Protein AF-A6ET08-F1 (afdb_monomer_lite)

Secondary structure (DSSP, 8-state):
--PPPPPHHHHHHHHHHHTSHHHHHHHHHHHHHHHHHHHTGGGT--HHHHHHHHTTHHHHHHHHHHHHHHHHHTT--HHHHHHHHHHHHSHHHHHHHH-GGG--HHHHHHHHHHHHSHHHHHHHHHHHHHHHHHHHHHHHHHHHHHHHHHHHHHHTT-----

Sequence (162 aa):
MIGQELSRQESIIKYLTINGTQAQYESAYDQMFDVLEQQFKDAKVPTEVWSELKSKKTMAINQVVSMLASAYRDNFDKADINTLIDFYSSGTGQQIVQDPTKLTKEQNKELANFHESVTGQKMFEVRSKLEKDIAQISEYWSRDLYKGTVDGLIAKGYQPVY

pLDDT: mean 94.75, std 9.14, range [33.41, 98.5]

Structure (mmCIF, N/CA/C/O backbone):
data_AF-A6ET08-F1
#
_entry.id   AF-A6ET08-F1
#
loop_
_atom_site.group_PDB
_atom_site.id
_atom_site.type_symbol
_atom_site.label_atom_id
_atom_site.label_alt_id
_atom_site.label_comp_id
_atom_site.label_asym_id
_atom_site.label_entity_id
_atom_site.label_seq_id
_atom_site.pdbx_PDB_ins_code
_atom_site.Cartn_x
_atom_site.Cartn_y
_atom_site.Cartn_z
_atom_site.occupancy
_atom_site.B_iso_or_equiv
_atom_site.auth_seq_id
_atom_site.auth_comp_id
_atom_site.auth_asym_id
_atom_site.auth_atom_id
_atom_site.pdbx_PDB_model_num
ATOM 1 N N . MET A 1 1 ? -20.128 26.244 2.732 1.00 33.41 1 MET A N 1
ATOM 2 C CA . MET A 1 1 ? -19.787 25.293 1.655 1.00 33.41 1 MET A CA 1
ATOM 3 C C . MET A 1 1 ? -20.066 23.902 2.182 1.00 33.41 1 MET A C 1
ATOM 5 O O . MET A 1 1 ? -19.497 23.548 3.204 1.00 33.41 1 MET A O 1
ATOM 9 N N . ILE A 1 2 ? -21.003 23.176 1.577 1.00 41.97 2 ILE A N 1
ATOM 10 C CA . ILE A 1 2 ? -21.302 21.794 1.969 1.00 41.97 2 ILE A CA 1
ATOM 11 C C . ILE A 1 2 ? -20.220 20.940 1.306 1.00 41.97 2 ILE A C 1
ATOM 13 O O . ILE A 1 2 ? -20.113 20.950 0.082 1.00 41.97 2 ILE A O 1
ATOM 17 N N . GLY A 1 3 ? -19.358 20.308 2.105 1.00 47.47 3 GLY A N 1
ATOM 18 C CA . GLY A 1 3 ? -18.334 19.399 1.593 1.00 47.47 3 GLY A CA 1
ATOM 19 C C . GLY A 1 3 ? -19.011 18.251 0.853 1.00 47.47 3 GLY A C 1
ATOM 20 O O . GLY A 1 3 ? -19.921 17.627 1.395 1.00 47.47 3 GLY A O 1
ATOM 21 N N . GLN A 1 4 ? -18.621 18.027 -0.398 1.00 53.41 4 GLN A N 1
ATOM 22 C CA . GLN A 1 4 ? -19.154 16.940 -1.206 1.00 53.41 4 GLN A CA 1
ATOM 23 C C . GLN A 1 4 ? -18.838 15.610 -0.515 1.00 53.41 4 GLN A C 1
ATOM 25 O O . GLN A 1 4 ? -17.695 15.359 -0.131 1.00 53.41 4 GLN A O 1
ATOM 30 N N . GLU A 1 5 ? -19.862 14.788 -0.302 1.00 71.56 5 GLU A N 1
ATOM 31 C CA . GLU A 1 5 ? -19.682 13.474 0.300 1.00 71.56 5 GLU A CA 1
ATOM 32 C C . GLU A 1 5 ? -18.884 12.585 -0.662 1.00 71.56 5 GLU A C 1
ATOM 34 O O . GLU A 1 5 ? -19.239 12.473 -1.837 1.00 71.56 5 GLU A O 1
ATOM 39 N N . LEU A 1 6 ? -17.804 11.973 -0.169 1.00 80.62 6 LEU A N 1
ATOM 40 C CA . LEU A 1 6 ? -17.025 11.016 -0.951 1.00 80.62 6 LEU A CA 1
ATOM 41 C C . LEU A 1 6 ? -17.919 9.845 -1.373 1.00 80.62 6 LEU A C 1
ATOM 43 O O . LEU A 1 6 ? -18.717 9.326 -0.584 1.00 80.62 6 LEU A O 1
ATOM 47 N N . SER A 1 7 ? -17.756 9.382 -2.609 1.00 90.12 7 SER A N 1
ATOM 48 C CA . SER A 1 7 ? -18.314 8.098 -3.015 1.00 90.12 7 SER A CA 1
ATOM 49 C C . SER A 1 7 ? -17.741 6.981 -2.139 1.00 90.12 7 SER A C 1
ATOM 51 O O . SER A 1 7 ? -16.641 7.078 -1.594 1.00 90.12 7 SER A O 1
ATOM 53 N N . ARG A 1 8 ? -18.459 5.857 -2.037 1.00 89.38 8 ARG A N 1
ATOM 54 C CA . ARG A 1 8 ? -17.983 4.702 -1.257 1.00 89.38 8 ARG A CA 1
ATOM 55 C C . ARG A 1 8 ? -16.604 4.221 -1.720 1.00 89.38 8 ARG A C 1
ATOM 57 O O . ARG A 1 8 ? -15.801 3.825 -0.887 1.00 89.38 8 ARG A O 1
ATOM 64 N N . GLN A 1 9 ? -16.317 4.294 -3.021 1.00 93.00 9 GLN A N 1
ATOM 65 C CA . GLN A 1 9 ? -14.996 3.959 -3.552 1.00 93.00 9 GLN A CA 1
ATOM 66 C C . GLN A 1 9 ? -13.924 4.932 -3.054 1.00 93.00 9 GLN A C 1
ATOM 68 O O . GLN A 1 9 ? -12.880 4.492 -2.588 1.00 93.00 9 GLN A O 1
ATOM 73 N N . GLU A 1 10 ? -14.182 6.237 -3.114 1.00 95.19 10 GLU A N 1
ATOM 74 C CA . GLU A 1 10 ? -13.238 7.255 -2.639 1.00 95.19 10 GLU A CA 1
ATOM 75 C C . GLU A 1 10 ? -13.002 7.160 -1.128 1.00 95.19 10 GLU A C 1
ATOM 77 O O . GLU A 1 10 ? -11.868 7.313 -0.681 1.00 95.19 10 GLU A O 1
ATOM 82 N N . SER A 1 11 ? -14.029 6.832 -0.338 1.00 97.12 11 SER A N 1
ATOM 83 C CA . SER A 1 11 ? -13.871 6.573 1.097 1.00 97.12 11 SER A CA 1
ATOM 84 C C . SER A 1 11 ? -12.980 5.359 1.364 1.00 97.12 11 SER A C 1
ATOM 86 O O . SER A 1 11 ? -12.100 5.418 2.219 1.00 97.12 11 SER A O 1
ATOM 88 N N . ILE A 1 12 ? -13.151 4.268 0.613 1.00 97.94 12 ILE A N 1
ATOM 89 C CA . ILE A 1 12 ? -12.287 3.090 0.755 1.00 97.94 12 ILE A CA 1
ATOM 90 C C . ILE A 1 12 ? -10.848 3.425 0.352 1.00 97.94 12 ILE A C 1
ATOM 92 O O . ILE A 1 12 ? -9.918 3.054 1.060 1.00 97.94 12 ILE A O 1
ATOM 96 N N . ILE A 1 13 ? -10.649 4.159 -0.746 1.00 98.00 13 ILE A N 1
ATOM 97 C CA . ILE A 1 13 ? -9.314 4.611 -1.160 1.00 98.00 13 ILE A CA 1
ATOM 98 C C . ILE A 1 13 ? -8.684 5.466 -0.057 1.00 98.00 13 ILE A C 1
ATOM 100 O O . ILE A 1 13 ? -7.559 5.193 0.344 1.00 98.00 13 ILE A O 1
ATOM 104 N N . LYS A 1 14 ? -9.427 6.429 0.507 1.00 98.00 14 LYS A N 1
ATOM 105 C CA . LYS A 1 14 ? -8.964 7.232 1.647 1.00 98.00 14 LYS A CA 1
ATOM 106 C C . LYS A 1 14 ? -8.527 6.346 2.811 1.00 98.00 14 LYS A C 1
ATOM 108 O O . LYS A 1 14 ? -7.457 6.577 3.365 1.00 98.00 14 LYS A O 1
ATOM 113 N N . TYR A 1 15 ? -9.330 5.344 3.168 1.00 98.19 15 TYR A N 1
ATOM 114 C CA . TYR A 1 15 ? -8.981 4.373 4.204 1.00 98.19 15 TYR A CA 1
ATOM 115 C C . TYR A 1 15 ? -7.656 3.648 3.896 1.00 98.19 15 TYR A C 1
ATOM 117 O O . TYR A 1 15 ? -6.773 3.619 4.751 1.00 98.19 15 TYR A O 1
ATOM 125 N N . LEU A 1 16 ? -7.483 3.139 2.671 1.00 98.31 16 LEU A N 1
ATOM 126 C CA . LEU A 1 16 ? -6.259 2.456 2.223 1.00 98.31 16 LEU A CA 1
ATOM 127 C C . LEU A 1 16 ? -5.028 3.377 2.166 1.00 98.31 16 LEU A C 1
ATOM 129 O O . LEU A 1 16 ? -3.889 2.916 2.248 1.00 98.31 16 LEU A O 1
ATOM 133 N N . THR A 1 17 ? -5.229 4.683 2.017 1.00 97.56 17 THR A N 1
ATOM 134 C CA . THR A 1 17 ? -4.144 5.661 2.126 1.00 97.56 17 THR A CA 1
ATOM 135 C C . THR A 1 17 ? -3.734 5.846 3.588 1.00 97.56 17 THR A C 1
ATOM 137 O O . THR A 1 17 ? -2.555 5.729 3.915 1.00 97.56 17 THR A O 1
ATOM 140 N N . ILE A 1 18 ? -4.689 6.108 4.488 1.00 97.62 18 ILE A N 1
ATOM 141 C CA . ILE A 1 18 ? -4.379 6.456 5.887 1.00 97.62 18 ILE A CA 1
ATOM 142 C C . ILE A 1 18 ? -3.985 5.254 6.752 1.00 97.62 18 ILE A C 1
ATOM 144 O O . ILE A 1 18 ? -3.351 5.448 7.786 1.00 97.62 18 ILE A O 1
ATOM 148 N N . ASN A 1 19 ? -4.347 4.031 6.350 1.00 97.19 19 ASN A N 1
ATOM 149 C CA . ASN A 1 19 ? -3.965 2.801 7.049 1.00 97.19 19 ASN A CA 1
ATOM 150 C C . ASN A 1 19 ? -2.570 2.276 6.635 1.00 97.19 19 ASN A C 1
ATOM 152 O O . ASN A 1 19 ? -2.145 1.228 7.116 1.00 97.19 19 ASN A O 1
ATOM 156 N N . GLY A 1 20 ? -1.878 2.976 5.727 1.00 97.25 20 GLY A N 1
ATOM 157 C CA . GLY A 1 20 ? -0.538 2.631 5.253 1.00 97.25 20 GLY A CA 1
ATOM 158 C C . GLY A 1 20 ? -0.481 1.693 4.044 1.00 97.25 20 GLY A C 1
ATOM 159 O O . GLY A 1 20 ? 0.610 1.483 3.516 1.00 97.25 20 GLY A O 1
ATOM 160 N N . THR A 1 21 ? -1.605 1.161 3.547 1.00 97.94 21 THR A N 1
ATOM 161 C CA . THR A 1 21 ? -1.595 0.252 2.388 1.00 97.94 21 THR A CA 1
ATOM 162 C C . THR A 1 21 ? -1.016 0.926 1.144 1.00 97.94 21 THR A C 1
ATOM 164 O O . THR A 1 21 ? -0.148 0.349 0.496 1.00 97.94 21 THR A O 1
ATOM 167 N N . GLN A 1 22 ? -1.409 2.160 0.817 1.00 98.31 22 GLN A N 1
ATOM 168 C CA . GLN A 1 22 ? -0.837 2.859 -0.344 1.00 98.31 22 GLN A CA 1
ATOM 169 C C . GLN A 1 22 ? 0.694 2.987 -0.245 1.00 98.31 22 GLN A C 1
ATOM 171 O O . GLN A 1 22 ? 1.396 2.675 -1.206 1.00 98.31 22 GLN A O 1
ATOM 176 N N . ALA A 1 23 ? 1.211 3.367 0.926 1.00 98.12 23 ALA A N 1
ATOM 177 C CA . ALA A 1 23 ? 2.648 3.507 1.156 1.00 98.12 23 ALA A CA 1
ATOM 178 C C . ALA A 1 23 ? 3.399 2.168 1.014 1.00 98.12 23 ALA A C 1
ATOM 180 O O . ALA A 1 23 ? 4.503 2.126 0.472 1.00 98.12 23 ALA A O 1
ATOM 181 N N . GLN A 1 24 ? 2.791 1.055 1.440 1.00 97.94 24 GLN A N 1
ATOM 182 C CA . GLN A 1 24 ? 3.358 -0.285 1.248 1.00 97.94 24 GLN A CA 1
ATOM 183 C C . GLN A 1 24 ? 3.522 -0.624 -0.240 1.00 97.94 24 GLN A C 1
ATOM 185 O O . GLN A 1 24 ? 4.578 -1.110 -0.645 1.00 97.94 24 GLN A O 1
ATOM 190 N N . TYR A 1 25 ? 2.520 -0.323 -1.071 1.00 98.50 25 TYR A N 1
ATOM 191 C CA . TYR A 1 25 ? 2.612 -0.545 -2.518 1.00 98.50 25 TYR A CA 1
ATOM 192 C C . TYR A 1 25 ? 3.575 0.426 -3.206 1.00 98.50 25 TYR A C 1
ATOM 194 O O . TYR A 1 25 ? 4.275 0.029 -4.136 1.00 98.50 25 TYR A O 1
ATOM 202 N N . GLU A 1 26 ? 3.659 1.677 -2.744 1.00 98.50 26 GLU A N 1
ATOM 203 C CA . GLU A 1 26 ? 4.663 2.636 -3.218 1.00 98.50 26 GLU A CA 1
ATOM 204 C C . GLU A 1 26 ? 6.086 2.136 -2.957 1.00 98.50 26 GLU A C 1
ATOM 206 O O . GLU A 1 26 ? 6.935 2.250 -3.840 1.00 98.50 26 GLU A O 1
ATOM 211 N N . SER A 1 27 ? 6.331 1.541 -1.787 1.00 98.19 27 SER A N 1
ATOM 212 C CA . SER A 1 27 ? 7.619 0.931 -1.453 1.00 98.19 27 SER A CA 1
ATOM 213 C C . SER A 1 27 ? 7.892 -0.328 -2.278 1.00 98.19 27 SER A C 1
ATOM 215 O O . SER A 1 27 ? 8.995 -0.483 -2.797 1.00 98.19 27 SER A O 1
ATOM 217 N N . ALA A 1 28 ? 6.894 -1.198 -2.464 1.00 98.06 28 ALA A N 1
ATOM 218 C CA . ALA A 1 28 ? 7.032 -2.393 -3.298 1.00 98.06 28 ALA A CA 1
ATOM 219 C C . ALA A 1 28 ? 7.347 -2.046 -4.764 1.00 98.06 28 ALA A C 1
ATOM 221 O O . ALA A 1 28 ? 8.152 -2.722 -5.404 1.00 98.06 28 ALA A O 1
ATOM 222 N N . TYR A 1 29 ? 6.750 -0.969 -5.288 1.00 98.50 29 TYR A N 1
ATOM 223 C CA . TYR A 1 29 ? 7.077 -0.437 -6.610 1.00 98.50 29 TYR A CA 1
ATOM 224 C C . TYR A 1 29 ? 8.557 -0.049 -6.701 1.00 98.50 29 TYR A C 1
ATOM 226 O O . TYR A 1 29 ? 9.235 -0.454 -7.642 1.00 98.50 29 TYR A O 1
ATOM 234 N N . ASP A 1 30 ? 9.067 0.702 -5.722 1.00 98.06 30 ASP A N 1
ATOM 235 C CA . ASP A 1 30 ? 10.467 1.141 -5.720 1.00 98.06 30 ASP A CA 1
ATOM 236 C C . ASP A 1 30 ? 11.428 -0.053 -5.619 1.00 98.06 30 ASP A C 1
ATOM 238 O O . A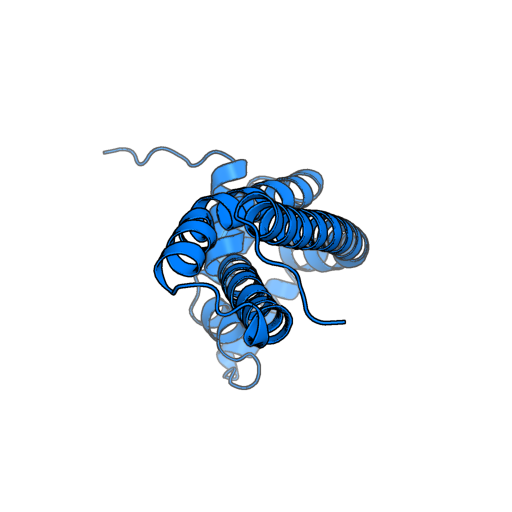SP A 1 30 ? 12.341 -0.174 -6.432 1.00 98.06 30 ASP A O 1
ATOM 242 N N . GLN A 1 31 ? 11.153 -0.995 -4.712 1.00 97.69 31 GLN A N 1
ATOM 243 C CA . GLN A 1 31 ? 11.950 -2.216 -4.543 1.00 97.69 31 GLN A CA 1
ATOM 244 C C . GLN A 1 31 ? 12.006 -3.063 -5.819 1.00 97.69 31 GLN A C 1
ATOM 246 O O . GLN A 1 31 ? 13.045 -3.635 -6.146 1.00 97.69 31 GLN A O 1
ATOM 251 N N . MET A 1 32 ? 10.902 -3.149 -6.568 1.00 97.25 32 MET A N 1
ATOM 252 C CA . MET A 1 32 ? 10.897 -3.846 -7.854 1.00 97.25 32 MET A CA 1
ATOM 253 C C . MET A 1 32 ? 11.867 -3.187 -8.845 1.00 97.25 32 MET A C 1
ATOM 255 O O . MET A 1 32 ? 12.575 -3.891 -9.567 1.00 97.25 32 MET A O 1
ATOM 259 N N . PHE A 1 33 ? 11.923 -1.853 -8.882 1.00 97.50 33 PHE A N 1
ATOM 260 C CA . PHE A 1 33 ? 12.882 -1.146 -9.729 1.00 97.50 33 PHE A CA 1
ATOM 261 C C . PHE A 1 33 ? 14.326 -1.353 -9.274 1.00 97.50 33 PHE A C 1
ATOM 263 O O . PHE A 1 33 ? 15.175 -1.544 -10.137 1.00 97.50 33 PHE A O 1
ATOM 270 N N . ASP A 1 34 ? 14.602 -1.401 -7.971 1.00 96.50 34 ASP A N 1
ATOM 271 C CA . ASP A 1 34 ? 15.947 -1.713 -7.465 1.00 96.50 34 ASP A CA 1
ATOM 272 C C . ASP A 1 34 ? 16.418 -3.097 -7.954 1.00 96.50 34 ASP A C 1
ATOM 274 O O . ASP A 1 34 ? 17.554 -3.270 -8.403 1.00 96.50 34 ASP A O 1
ATOM 278 N N . VAL A 1 35 ? 15.519 -4.089 -7.938 1.00 95.50 35 VAL A N 1
ATOM 279 C CA . VAL A 1 35 ? 15.793 -5.433 -8.471 1.00 95.50 35 VAL A CA 1
ATOM 280 C C . VAL A 1 35 ? 16.034 -5.396 -9.982 1.00 95.50 35 VAL A C 1
ATOM 282 O O . VAL A 1 35 ? 16.982 -6.015 -10.465 1.00 95.50 35 VAL A O 1
ATOM 285 N N . LEU A 1 36 ? 15.200 -4.680 -10.739 1.00 96.12 36 LEU A N 1
ATOM 286 C CA . LEU A 1 36 ? 15.328 -4.580 -12.196 1.00 96.12 36 LEU A CA 1
ATOM 287 C C . LEU A 1 36 ? 16.604 -3.845 -12.619 1.00 96.12 36 LEU A C 1
ATOM 289 O O . LEU A 1 36 ? 17.296 -4.302 -13.524 1.00 96.12 36 LEU A O 1
ATOM 293 N N . GLU A 1 37 ? 16.958 -2.750 -11.955 1.00 95.62 37 GLU A N 1
ATOM 294 C CA . GLU A 1 37 ? 18.208 -2.029 -12.212 1.00 95.62 37 GLU A CA 1
ATOM 295 C C . GLU A 1 37 ? 19.418 -2.942 -12.011 1.00 95.62 37 GLU A C 1
ATOM 297 O O . GLU A 1 37 ? 20.317 -2.980 -12.853 1.00 95.62 37 GLU A O 1
ATOM 302 N N . GLN A 1 38 ? 19.396 -3.763 -10.959 1.00 94.06 38 GLN A N 1
ATOM 303 C CA . GLN A 1 38 ? 20.437 -4.754 -10.721 1.00 94.06 38 GLN A CA 1
ATOM 304 C C . GLN A 1 38 ? 20.467 -5.856 -11.795 1.00 94.06 38 GLN A C 1
ATOM 306 O O . GLN A 1 38 ? 21.552 -6.271 -12.209 1.00 94.06 38 GLN A O 1
ATOM 311 N N . GLN A 1 39 ? 19.307 -6.326 -12.267 1.00 94.69 39 GLN A N 1
ATOM 312 C CA . GLN A 1 39 ? 19.208 -7.323 -13.347 1.00 94.69 39 GLN A CA 1
ATOM 313 C C . GLN A 1 39 ? 19.709 -6.789 -14.699 1.00 94.69 39 GLN A C 1
ATOM 315 O O . GLN A 1 39 ? 20.206 -7.555 -15.520 1.00 94.69 39 GLN A O 1
ATOM 320 N N . PHE A 1 40 ? 19.611 -5.478 -14.930 1.00 95.56 40 PHE A N 1
ATOM 321 C CA . PHE A 1 40 ? 20.011 -4.814 -16.176 1.00 95.56 40 PHE A CA 1
ATOM 322 C C . PHE A 1 40 ? 21.334 -4.039 -16.065 1.00 95.56 40 PHE A C 1
ATOM 324 O O . PHE A 1 40 ? 21.686 -3.279 -16.970 1.00 95.56 40 PHE A O 1
ATOM 331 N N . LYS A 1 41 ? 22.103 -4.240 -14.990 1.00 93.56 41 LYS A N 1
ATOM 332 C CA . LYS A 1 41 ? 23.343 -3.493 -14.721 1.00 93.56 41 LYS A CA 1
ATOM 333 C C . LYS A 1 41 ? 24.360 -3.534 -15.875 1.00 93.56 41 LYS A C 1
ATOM 335 O O . LYS A 1 41 ? 24.979 -2.516 -16.180 1.00 93.56 41 LYS A O 1
ATOM 340 N N . ASP A 1 42 ? 24.487 -4.669 -16.571 1.00 93.75 42 ASP A N 1
ATOM 341 C CA . ASP A 1 42 ? 25.463 -4.835 -17.661 1.00 93.75 42 ASP A CA 1
ATOM 342 C C . ASP A 1 42 ? 24.937 -4.312 -19.008 1.00 93.75 42 ASP A C 1
ATOM 344 O O . ASP A 1 42 ? 25.715 -4.079 -19.935 1.00 93.75 42 ASP A O 1
ATOM 348 N N . ALA A 1 43 ? 23.629 -4.045 -19.104 1.00 93.69 43 ALA A N 1
ATOM 349 C CA . ALA A 1 43 ? 23.005 -3.445 -20.279 1.00 93.69 43 ALA A CA 1
ATOM 350 C C . ALA A 1 43 ? 23.252 -1.930 -20.378 1.00 93.69 43 ALA A C 1
ATOM 352 O O . ALA A 1 43 ? 22.886 -1.322 -21.383 1.00 93.69 43 ALA A O 1
ATOM 353 N N . LYS A 1 44 ? 23.877 -1.319 -19.355 1.00 92.00 44 LYS A N 1
ATOM 354 C CA . LYS A 1 44 ? 24.218 0.116 -19.301 1.00 92.00 44 LYS A CA 1
ATOM 355 C C . LYS A 1 44 ? 23.026 1.015 -19.646 1.00 92.00 44 LYS A C 1
ATOM 357 O O . LYS A 1 44 ? 23.161 1.978 -20.401 1.00 92.00 44 LYS A O 1
ATOM 362 N N . VAL A 1 45 ? 21.856 0.674 -19.106 1.00 96.38 45 VAL A N 1
ATOM 363 C CA . VAL A 1 45 ? 20.614 1.424 -19.315 1.00 96.38 45 VAL A CA 1
ATOM 364 C C . VAL A 1 45 ? 20.799 2.863 -18.801 1.00 96.38 45 VAL A C 1
ATOM 366 O O . VAL A 1 45 ? 21.121 3.035 -17.623 1.00 96.38 45 VAL A O 1
ATOM 369 N N . PRO A 1 46 ? 20.607 3.898 -19.638 1.00 96.75 46 PRO A N 1
ATOM 370 C CA . PRO A 1 46 ? 20.732 5.290 -19.220 1.00 96.75 46 PRO A CA 1
ATOM 371 C C . PRO A 1 46 ? 19.704 5.679 -18.156 1.00 96.75 46 PRO A C 1
ATOM 373 O O . PRO A 1 46 ? 18.562 5.207 -18.167 1.00 96.75 46 PRO A O 1
ATOM 376 N N . THR A 1 47 ? 20.080 6.605 -17.275 1.00 95.44 47 THR A N 1
ATOM 377 C CA . THR A 1 47 ? 19.217 7.128 -16.204 1.00 95.44 47 THR A CA 1
ATOM 378 C C . THR A 1 47 ? 17.899 7.696 -16.735 1.00 95.44 47 THR A C 1
ATOM 380 O O . THR A 1 47 ? 16.864 7.592 -16.076 1.00 95.44 47 THR A O 1
ATOM 383 N N . GLU A 1 48 ? 17.901 8.268 -17.938 1.00 97.19 48 GLU A N 1
ATOM 384 C CA . GLU A 1 48 ? 16.717 8.838 -18.582 1.00 97.19 48 GLU A CA 1
ATOM 385 C C . GLU A 1 48 ? 15.679 7.759 -18.905 1.00 97.19 48 GLU A C 1
ATOM 387 O O . GLU A 1 48 ? 14.482 7.986 -18.732 1.00 97.19 48 GLU A O 1
ATOM 392 N N . VAL A 1 49 ? 16.127 6.562 -19.300 1.00 97.56 49 VAL A N 1
ATOM 393 C CA . VAL A 1 49 ? 15.242 5.421 -19.576 1.00 97.56 49 VAL A CA 1
ATOM 394 C C . VAL A 1 49 ? 14.599 4.925 -18.282 1.00 97.56 49 VAL A C 1
ATOM 396 O O . VAL A 1 49 ? 13.389 4.698 -18.245 1.00 97.56 49 VAL A O 1
ATOM 399 N N . TRP A 1 50 ? 15.372 4.817 -17.198 1.00 97.12 50 TRP A N 1
ATOM 400 C CA . TRP A 1 50 ? 14.821 4.476 -15.884 1.00 97.12 50 TRP A CA 1
ATOM 401 C C . TRP A 1 50 ? 13.839 5.527 -15.379 1.00 97.12 50 TRP A C 1
ATOM 403 O O . TRP A 1 50 ? 12.763 5.176 -14.901 1.00 97.12 50 TRP A O 1
ATOM 413 N N . SER A 1 51 ? 14.166 6.809 -15.531 1.00 96.69 51 SER A N 1
ATOM 414 C CA . SER A 1 51 ? 13.295 7.919 -15.131 1.00 96.69 51 SER A CA 1
ATOM 415 C C . SER A 1 51 ? 11.971 7.901 -15.901 1.00 96.69 51 SER A C 1
ATOM 417 O O . SER A 1 51 ? 10.906 8.063 -15.304 1.00 96.69 51 SER A O 1
ATOM 419 N N . GLU A 1 52 ? 12.017 7.631 -17.209 1.00 96.31 52 GLU A N 1
ATOM 420 C CA . GLU A 1 52 ? 10.827 7.459 -18.046 1.00 96.31 52 GLU A CA 1
ATOM 421 C C . GLU A 1 52 ? 9.951 6.305 -17.539 1.00 96.31 52 GLU A C 1
ATOM 423 O O . GLU A 1 52 ? 8.745 6.479 -17.353 1.00 96.31 52 GLU A O 1
ATOM 428 N N . LEU A 1 53 ? 10.536 5.137 -17.262 1.00 95.81 53 LEU A N 1
ATOM 429 C CA . LEU A 1 53 ? 9.795 3.974 -16.765 1.00 95.81 53 LEU A CA 1
ATOM 430 C C . LEU A 1 53 ? 9.216 4.225 -15.363 1.00 95.81 53 LEU A C 1
ATOM 432 O O . LEU A 1 53 ? 8.039 3.945 -15.128 1.00 95.81 53 LEU A O 1
ATOM 436 N N . LYS A 1 54 ? 10.000 4.830 -14.460 1.00 95.88 54 LYS A N 1
ATOM 437 C CA . LYS A 1 54 ? 9.585 5.170 -13.090 1.00 95.88 54 LYS A CA 1
ATOM 438 C C . LYS A 1 54 ? 8.490 6.237 -13.045 1.00 95.88 54 LYS A C 1
ATOM 440 O O . LYS A 1 54 ? 7.685 6.215 -12.116 1.00 95.88 54 LYS A O 1
ATOM 445 N N . SER A 1 55 ? 8.388 7.110 -14.053 1.00 95.62 55 SER A N 1
ATOM 446 C CA . SER A 1 55 ? 7.360 8.166 -14.122 1.00 95.62 55 SER A CA 1
ATOM 447 C C . SER A 1 55 ? 5.916 7.639 -14.074 1.00 95.62 55 SER A C 1
ATOM 449 O O . SER A 1 55 ? 4.991 8.373 -13.725 1.00 95.62 55 SER A O 1
ATOM 451 N N . LYS A 1 56 ? 5.714 6.346 -14.357 1.00 93.31 56 LYS A N 1
ATOM 452 C CA . LYS A 1 56 ? 4.410 5.672 -14.313 1.00 93.31 56 LYS A CA 1
ATOM 453 C C . LYS A 1 56 ? 3.945 5.305 -12.897 1.00 93.31 56 LYS A C 1
ATOM 455 O O . LYS A 1 56 ? 2.826 4.807 -12.761 1.00 93.31 56 LYS A O 1
ATOM 460 N N . LYS A 1 57 ? 4.746 5.571 -11.852 1.00 97.00 57 LYS A N 1
ATOM 461 C CA . LYS A 1 57 ? 4.470 5.178 -10.456 1.00 97.00 57 LYS A CA 1
ATOM 462 C C . LYS A 1 57 ? 3.062 5.547 -10.008 1.00 97.00 57 LYS A C 1
ATOM 464 O O . LYS A 1 57 ? 2.296 4.665 -9.642 1.00 97.00 57 LYS A O 1
ATOM 469 N N . THR A 1 58 ? 2.680 6.819 -10.110 1.00 97.12 58 THR A N 1
ATOM 470 C CA . THR A 1 58 ? 1.359 7.288 -9.661 1.00 97.12 58 THR A CA 1
ATOM 471 C C . THR A 1 58 ? 0.216 6.514 -10.317 1.00 97.12 58 THR A C 1
ATOM 473 O O . THR A 1 58 ? -0.732 6.119 -9.647 1.00 97.12 58 THR A O 1
ATOM 476 N N . MET A 1 59 ? 0.315 6.242 -11.621 1.00 96.94 59 MET A N 1
ATOM 477 C CA . MET A 1 59 ? -0.701 5.476 -12.343 1.00 96.94 59 MET A CA 1
ATOM 478 C C . MET A 1 59 ? -0.758 4.019 -11.862 1.00 96.94 59 MET A C 1
ATOM 480 O O . MET A 1 59 ? -1.845 3.511 -11.595 1.00 96.94 59 MET A O 1
ATOM 484 N N . ALA A 1 60 ? 0.399 3.368 -11.706 1.00 97.69 60 ALA A N 1
ATOM 485 C CA . ALA A 1 60 ? 0.487 1.985 -11.241 1.00 97.69 60 ALA A CA 1
ATOM 486 C C . ALA A 1 60 ? -0.043 1.814 -9.806 1.00 97.69 60 ALA A C 1
ATOM 488 O O . ALA A 1 60 ? -0.737 0.836 -9.521 1.00 97.69 60 ALA A O 1
ATOM 489 N N . ILE A 1 61 ? 0.244 2.773 -8.921 1.00 98.44 61 ILE A N 1
ATOM 490 C CA . ILE A 1 61 ? -0.243 2.783 -7.536 1.00 98.44 61 ILE A CA 1
ATOM 491 C C . ILE A 1 61 ? -1.751 3.038 -7.486 1.00 98.44 61 ILE A C 1
ATOM 493 O O . ILE A 1 61 ? -2.480 2.291 -6.836 1.00 98.44 61 ILE A O 1
ATOM 497 N N . ASN A 1 62 ? -2.255 4.023 -8.234 1.00 97.62 62 ASN A N 1
ATOM 498 C CA . ASN A 1 62 ? -3.694 4.287 -8.297 1.00 97.62 62 ASN A CA 1
ATOM 499 C C . ASN A 1 62 ? -4.477 3.076 -8.820 1.00 97.62 62 ASN A C 1
ATOM 501 O O . ASN A 1 62 ? -5.568 2.785 -8.325 1.00 97.62 62 ASN A O 1
ATOM 505 N N . GLN A 1 63 ? -3.921 2.348 -9.793 1.00 97.31 63 GLN A N 1
ATOM 506 C CA . GLN A 1 63 ? -4.530 1.130 -10.315 1.00 97.31 63 GLN A CA 1
ATOM 507 C C . GLN A 1 63 ? -4.683 0.068 -9.220 1.00 97.31 63 GLN A C 1
ATOM 509 O O . GLN A 1 63 ? -5.796 -0.411 -8.998 1.00 97.31 63 GLN A O 1
ATOM 514 N N . VAL A 1 64 ? -3.605 -0.277 -8.505 1.00 98.31 64 VAL A N 1
ATOM 515 C CA . VAL A 1 64 ? -3.677 -1.327 -7.477 1.00 98.31 64 VAL A CA 1
ATOM 516 C C . VAL A 1 64 ? -4.531 -0.909 -6.286 1.00 98.31 64 VAL A C 1
ATOM 518 O O . VAL A 1 64 ? -5.362 -1.693 -5.839 1.00 98.31 64 VAL A O 1
ATOM 521 N N . VAL A 1 65 ? -4.441 0.345 -5.835 1.00 98.25 65 VAL A N 1
ATOM 522 C CA . VAL A 1 65 ? -5.288 0.861 -4.747 1.00 98.25 65 VAL A CA 1
ATOM 523 C C . VAL A 1 65 ? -6.770 0.819 -5.133 1.00 98.25 65 VAL A C 1
ATOM 525 O O . VAL A 1 65 ? -7.607 0.447 -4.314 1.00 98.25 65 VAL A O 1
ATOM 528 N N . SER A 1 66 ? -7.116 1.108 -6.391 1.00 97.06 66 SER A N 1
ATOM 529 C CA . SER A 1 66 ? -8.498 0.995 -6.878 1.00 97.06 66 SER A CA 1
ATOM 530 C C . SER A 1 66 ? -8.999 -0.459 -6.934 1.00 97.06 66 SER A C 1
ATOM 532 O O . SER A 1 66 ? -10.157 -0.736 -6.589 1.00 97.06 66 SER A O 1
ATOM 534 N N . MET A 1 67 ? -8.129 -1.404 -7.316 1.00 97.06 67 MET A N 1
ATOM 535 C CA . MET A 1 67 ? -8.431 -2.841 -7.292 1.00 97.06 67 MET A CA 1
ATOM 536 C C . MET A 1 67 ? -8.667 -3.330 -5.860 1.00 97.06 67 MET A C 1
ATOM 538 O O . MET A 1 67 ? -9.697 -3.945 -5.586 1.00 97.06 67 MET A O 1
ATOM 542 N N . LEU A 1 68 ? -7.774 -2.982 -4.929 1.00 97.81 68 LEU A N 1
ATOM 543 C CA . LEU A 1 68 ? -7.921 -3.301 -3.507 1.00 97.81 68 LEU A CA 1
ATOM 544 C C . LEU A 1 68 ? -9.199 -2.694 -2.938 1.00 97.81 68 LEU A C 1
ATOM 546 O O . LEU A 1 68 ? -9.956 -3.376 -2.253 1.00 97.81 68 LEU A O 1
ATOM 550 N N . ALA A 1 69 ? -9.504 -1.443 -3.286 1.00 97.19 69 ALA A N 1
ATOM 551 C CA . ALA A 1 69 ? -10.728 -0.799 -2.838 1.00 97.19 69 ALA A CA 1
ATOM 552 C C . ALA A 1 69 ? -11.992 -1.558 -3.278 1.00 97.19 69 ALA A C 1
ATOM 554 O O . ALA A 1 69 ? -12.985 -1.576 -2.553 1.00 97.19 69 ALA A O 1
ATOM 555 N N . SER A 1 70 ? -11.950 -2.250 -4.419 1.00 94.62 70 SER A N 1
ATOM 556 C CA . SER A 1 70 ? -13.051 -3.116 -4.854 1.00 94.62 70 SER A CA 1
ATOM 557 C C . SER A 1 70 ? -13.195 -4.359 -3.964 1.00 94.62 70 SER A C 1
ATOM 559 O O . SER A 1 70 ? -14.313 -4.679 -3.574 1.00 94.62 70 SER A O 1
ATOM 561 N N . ALA A 1 71 ? -12.094 -4.982 -3.529 1.00 95.56 71 ALA A N 1
ATOM 562 C CA . ALA A 1 71 ? -12.140 -6.107 -2.587 1.00 95.56 71 ALA A CA 1
ATOM 563 C C . ALA A 1 71 ? -12.750 -5.712 -1.227 1.00 95.56 71 ALA A C 1
ATOM 565 O O . ALA A 1 71 ? -13.555 -6.445 -0.653 1.00 95.56 71 ALA A O 1
ATOM 566 N N . TYR A 1 72 ? -12.439 -4.516 -0.720 1.00 96.50 72 TYR A N 1
ATOM 567 C CA . TYR A 1 72 ? -13.078 -3.991 0.494 1.00 96.50 72 TYR A CA 1
ATOM 568 C C . TYR A 1 72 ? -14.562 -3.677 0.273 1.00 96.50 72 TYR A C 1
ATOM 570 O O . TYR A 1 72 ? -15.394 -3.942 1.142 1.00 96.50 72 TYR A O 1
ATOM 578 N N . ARG A 1 73 ? -14.922 -3.161 -0.906 1.00 94.50 73 ARG A N 1
ATOM 579 C CA . ARG A 1 73 ? -16.309 -2.846 -1.270 1.00 94.50 73 ARG A CA 1
ATOM 580 C C . ARG A 1 73 ? -17.219 -4.079 -1.256 1.00 94.50 73 ARG A C 1
ATOM 582 O O . ARG A 1 73 ? -18.411 -3.936 -0.998 1.00 94.50 73 ARG A O 1
ATOM 589 N N . ASP A 1 74 ? -16.690 -5.271 -1.478 1.00 91.56 74 ASP A N 1
ATOM 590 C CA . ASP A 1 74 ? -17.494 -6.497 -1.433 1.00 91.56 74 ASP A CA 1
ATOM 591 C C . ASP A 1 74 ? -17.818 -6.953 -0.002 1.00 91.56 74 ASP A C 1
ATOM 593 O O . ASP A 1 74 ? -18.729 -7.752 0.198 1.00 91.56 74 ASP A O 1
ATOM 597 N N . ASN A 1 75 ? -17.105 -6.428 0.999 1.00 93.12 75 ASN A N 1
ATOM 598 C CA . ASN A 1 75 ? -17.208 -6.880 2.385 1.00 93.12 75 ASN A CA 1
ATOM 599 C C . ASN A 1 75 ? -17.761 -5.801 3.334 1.00 93.12 75 ASN A C 1
ATOM 601 O O . ASN A 1 75 ? -18.502 -6.131 4.255 1.00 93.12 75 ASN A O 1
ATOM 605 N N . PHE A 1 76 ? -17.460 -4.517 3.114 1.00 95.94 76 PHE A N 1
ATOM 606 C CA . PHE A 1 76 ? -17.723 -3.437 4.079 1.00 95.94 76 PHE A CA 1
ATOM 607 C C . PHE A 1 76 ? -18.687 -2.389 3.552 1.00 95.94 76 PHE A C 1
ATOM 609 O O . PHE A 1 76 ? -18.419 -1.776 2.518 1.00 95.94 76 PHE A O 1
ATOM 616 N N . ASP A 1 77 ? -19.784 -2.128 4.253 1.00 95.31 77 ASP A N 1
ATOM 617 C CA . ASP A 1 77 ? -20.723 -1.075 3.878 1.00 95.31 77 ASP A CA 1
ATOM 618 C C . ASP A 1 77 ? -20.166 0.336 4.159 1.00 95.31 77 ASP A C 1
ATOM 620 O O . ASP A 1 77 ? -19.015 0.525 4.547 1.00 95.31 77 ASP A O 1
ATOM 624 N N . LYS A 1 78 ? -20.961 1.374 3.896 1.00 93.81 78 LYS A N 1
ATOM 625 C CA . LYS A 1 78 ? -20.514 2.760 4.088 1.00 93.81 78 LYS A CA 1
ATOM 626 C C . LYS A 1 78 ? -20.236 3.099 5.563 1.00 93.81 78 LYS A C 1
ATOM 628 O O . LYS A 1 78 ? -19.314 3.865 5.828 1.00 93.81 78 LYS A O 1
ATOM 633 N N . ALA A 1 79 ? -21.011 2.556 6.501 1.00 95.31 79 ALA A N 1
ATOM 634 C CA . ALA A 1 79 ? -20.836 2.807 7.930 1.00 95.31 79 ALA A CA 1
ATOM 635 C C . ALA A 1 79 ? -19.578 2.109 8.467 1.00 95.31 79 ALA A C 1
ATOM 637 O O . ALA A 1 79 ? -18.824 2.710 9.238 1.00 95.31 79 ALA A O 1
ATOM 638 N N . ASP A 1 80 ? -19.308 0.893 7.987 1.00 97.31 80 ASP A N 1
ATOM 639 C CA . ASP A 1 80 ? -18.067 0.172 8.269 1.00 97.31 80 ASP A CA 1
ATOM 640 C C . ASP A 1 80 ? -16.848 0.993 7.831 1.00 97.31 80 ASP A C 1
ATOM 642 O O . ASP A 1 80 ? -15.942 1.252 8.622 1.00 97.31 80 ASP A O 1
ATOM 646 N N . ILE A 1 81 ? -16.844 1.454 6.574 1.00 97.75 81 ILE A N 1
ATOM 647 C CA . ILE A 1 81 ? -15.730 2.231 6.020 1.00 97.75 81 ILE A CA 1
ATOM 648 C C . ILE A 1 81 ? -15.538 3.547 6.775 1.00 97.75 81 ILE A C 1
ATOM 650 O O . ILE A 1 81 ? -14.401 3.920 7.048 1.00 97.75 81 ILE A O 1
ATOM 654 N N . ASN A 1 82 ? -16.613 4.231 7.168 1.00 96.44 82 ASN A N 1
ATOM 655 C CA . ASN A 1 82 ? -16.494 5.441 7.982 1.00 96.44 82 ASN A CA 1
ATOM 656 C C . ASN A 1 82 ? -15.872 5.142 9.352 1.00 96.44 82 ASN A C 1
ATOM 658 O O . ASN A 1 82 ? -14.956 5.843 9.762 1.00 96.44 82 ASN A O 1
ATOM 662 N N . THR A 1 83 ? -16.285 4.055 10.008 1.00 97.81 83 THR A N 1
ATOM 663 C CA . THR A 1 83 ? -15.706 3.633 11.293 1.00 97.81 83 THR A CA 1
ATOM 664 C C . THR A 1 83 ? -14.217 3.302 11.160 1.00 97.81 83 THR A C 1
ATOM 666 O O . THR A 1 83 ? -13.413 3.681 12.011 1.00 97.81 83 THR A O 1
ATOM 669 N N . LEU A 1 84 ? -13.826 2.630 10.072 1.00 97.88 84 LEU A N 1
ATOM 670 C CA . LEU A 1 84 ? -12.422 2.362 9.759 1.00 97.88 84 LEU A CA 1
ATOM 671 C C . LEU A 1 84 ? -11.639 3.656 9.525 1.00 97.88 84 LEU A C 1
ATOM 673 O O . LEU A 1 84 ? -10.531 3.800 10.040 1.00 97.88 84 LEU A O 1
ATOM 677 N N . ILE A 1 85 ? -12.207 4.604 8.778 1.00 98.25 85 ILE A N 1
ATOM 678 C CA . ILE A 1 85 ? -11.581 5.909 8.553 1.00 98.25 85 ILE A CA 1
ATOM 679 C C . ILE A 1 85 ? -11.392 6.643 9.877 1.00 98.25 85 ILE A C 1
ATOM 681 O O . ILE A 1 85 ? -10.296 7.139 10.128 1.00 98.25 85 ILE A O 1
ATOM 685 N N . ASP A 1 86 ? -12.418 6.702 10.719 1.00 98.00 86 ASP A N 1
ATOM 686 C CA . ASP A 1 86 ? -12.371 7.415 11.993 1.00 98.00 86 ASP A CA 1
ATOM 687 C C . ASP A 1 86 ? -11.314 6.810 12.922 1.00 98.00 86 ASP A C 1
ATOM 689 O O . ASP A 1 86 ? -10.478 7.534 13.469 1.00 98.00 86 ASP A O 1
ATOM 693 N N . PHE A 1 87 ? -11.273 5.477 13.029 1.00 98.44 87 PHE A N 1
ATOM 694 C CA . PHE A 1 87 ? -10.271 4.793 13.839 1.00 98.44 87 PHE A CA 1
ATOM 695 C C . PHE A 1 87 ? -8.854 5.025 13.310 1.00 98.44 87 PHE A C 1
ATOM 697 O O . PHE A 1 87 ? -7.988 5.468 14.062 1.00 98.44 87 PHE A O 1
ATOM 704 N N . TYR A 1 88 ? -8.604 4.793 12.018 1.00 98.19 88 TYR A N 1
ATOM 705 C CA . TYR A 1 88 ? -7.265 4.966 11.451 1.00 98.19 88 TYR A CA 1
ATOM 706 C C . TYR A 1 88 ? -6.843 6.435 11.328 1.00 98.19 88 TYR A C 1
ATOM 708 O O . TYR A 1 88 ? -5.649 6.698 11.264 1.00 98.19 88 TYR A O 1
ATOM 716 N N . SER A 1 89 ? -7.767 7.399 11.373 1.00 97.88 89 SER A N 1
ATOM 717 C CA . SER A 1 89 ? -7.437 8.833 11.470 1.00 97.88 89 SER A CA 1
ATOM 718 C C . SER A 1 89 ? -7.096 9.277 12.899 1.00 97.88 89 SER A C 1
ATOM 720 O O . SER A 1 89 ? -6.573 10.374 13.086 1.00 97.88 89 SER A O 1
ATOM 722 N N . SER A 1 90 ? -7.408 8.463 13.913 1.00 97.94 90 SER A N 1
ATOM 723 C CA . SER A 1 90 ? -7.116 8.773 15.317 1.00 97.94 90 SER A CA 1
ATOM 724 C C . SER A 1 90 ? -5.620 8.676 15.637 1.00 97.94 90 SER A C 1
ATOM 726 O O . SER A 1 90 ? -4.842 8.064 14.903 1.00 97.94 90 SER A O 1
ATOM 728 N N . GLY A 1 91 ? -5.214 9.224 16.789 1.00 97.75 91 GLY A N 1
ATOM 729 C CA . GLY A 1 91 ? -3.841 9.079 17.284 1.00 97.75 91 GLY A CA 1
ATOM 730 C C . GLY A 1 91 ? -3.438 7.615 17.500 1.00 97.75 91 GLY A C 1
ATOM 731 O O . GLY A 1 91 ? -2.313 7.238 17.182 1.00 97.75 91 GLY A O 1
ATOM 732 N N . THR A 1 92 ? -4.359 6.773 17.980 1.00 98.06 92 THR A N 1
ATOM 733 C CA . THR A 1 92 ? -4.143 5.323 18.125 1.00 98.06 92 THR A CA 1
ATOM 734 C C . THR A 1 92 ? -3.968 4.649 16.769 1.00 98.06 92 THR A C 1
ATOM 736 O O . THR A 1 92 ? -2.996 3.925 16.563 1.00 98.06 92 THR A O 1
ATOM 739 N N . GLY A 1 93 ? -4.863 4.929 15.820 1.00 97.69 93 GLY A N 1
ATOM 740 C CA . GLY A 1 93 ? -4.796 4.379 14.468 1.00 97.69 93 GLY A CA 1
ATOM 741 C C . GLY A 1 93 ? -3.495 4.730 13.749 1.00 97.69 93 GLY A C 1
ATOM 742 O O . GLY A 1 93 ? -2.830 3.852 13.205 1.00 97.69 93 GLY A O 1
ATOM 743 N N . GLN A 1 94 ? -3.076 5.993 13.820 1.00 98.06 94 GLN A N 1
ATOM 744 C CA . GLN A 1 94 ? -1.813 6.439 13.232 1.00 98.06 94 GLN A CA 1
ATOM 745 C C . GLN A 1 94 ? -0.591 5.825 13.930 1.00 98.06 94 GLN A C 1
ATOM 747 O O . GLN A 1 94 ? 0.362 5.446 13.250 1.00 98.06 94 GLN A O 1
ATOM 752 N N . GLN A 1 95 ? -0.620 5.642 15.257 1.00 98.06 95 GLN A N 1
ATOM 753 C CA . GLN A 1 95 ? 0.455 4.943 15.969 1.00 98.06 95 GLN A CA 1
ATOM 754 C C . GLN A 1 95 ? 0.578 3.480 15.522 1.00 98.06 95 GLN A C 1
ATOM 756 O O . GLN A 1 95 ? 1.695 2.997 15.374 1.00 98.06 95 GLN A O 1
ATOM 761 N N . ILE A 1 96 ? -0.535 2.785 15.259 1.00 96.56 96 ILE A N 1
ATOM 762 C CA . ILE A 1 96 ? -0.522 1.404 14.744 1.00 96.56 96 ILE A CA 1
ATOM 763 C C . ILE A 1 96 ? 0.145 1.332 13.370 1.00 96.56 96 ILE A C 1
ATOM 765 O O . ILE A 1 96 ? 0.925 0.418 13.120 1.00 96.56 96 ILE A O 1
ATOM 769 N N . VAL A 1 97 ? -0.156 2.288 12.487 1.00 96.50 97 VAL A N 1
ATOM 770 C CA . VAL A 1 97 ? 0.437 2.350 11.143 1.00 96.50 97 VAL A CA 1
ATOM 771 C C . VAL A 1 97 ? 1.936 2.644 11.214 1.00 96.50 97 VAL A C 1
ATOM 773 O O . VAL A 1 97 ? 2.711 2.061 10.461 1.00 96.50 97 VAL A O 1
ATOM 776 N N . GLN A 1 98 ? 2.352 3.534 12.118 1.00 95.88 98 GLN A N 1
ATOM 777 C CA . GLN A 1 98 ? 3.753 3.926 12.273 1.00 95.88 98 GLN A CA 1
ATOM 778 C C . GLN A 1 98 ? 4.596 2.861 12.979 1.00 95.88 98 GLN A C 1
ATOM 780 O O . GLN A 1 98 ? 5.662 2.492 12.493 1.00 95.88 98 GLN A O 1
ATOM 785 N N . ASP A 1 99 ? 4.153 2.414 14.153 1.00 96.25 99 ASP A N 1
ATOM 786 C CA . ASP A 1 99 ? 4.846 1.429 14.976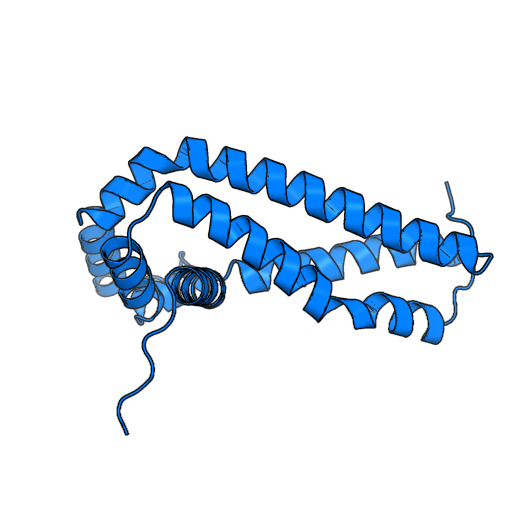 1.00 96.25 99 ASP A CA 1
ATOM 787 C C . ASP A 1 99 ? 3.882 0.834 16.024 1.00 96.25 99 ASP A C 1
ATOM 789 O O . ASP A 1 99 ? 3.689 1.421 17.101 1.00 96.25 99 ASP A O 1
ATOM 793 N N . PRO A 1 100 ? 3.290 -0.345 15.760 1.00 93.56 100 PRO A N 1
ATOM 794 C CA . PRO A 1 100 ? 2.343 -0.970 16.678 1.00 93.56 100 PRO A CA 1
ATOM 795 C C . PRO A 1 100 ? 3.003 -1.454 17.979 1.00 93.56 100 PRO A C 1
ATOM 797 O O . PRO A 1 100 ? 2.300 -1.767 18.937 1.00 93.56 100 PRO A O 1
ATOM 800 N N . THR A 1 101 ? 4.341 -1.496 18.061 1.00 96.19 101 THR A N 1
ATOM 801 C CA . THR A 1 101 ? 5.060 -1.907 19.279 1.00 96.19 101 THR A CA 1
ATOM 802 C C . THR A 1 101 ? 5.168 -0.791 20.321 1.00 96.19 101 THR A C 1
ATOM 804 O O . THR A 1 101 ? 5.535 -1.052 21.466 1.00 96.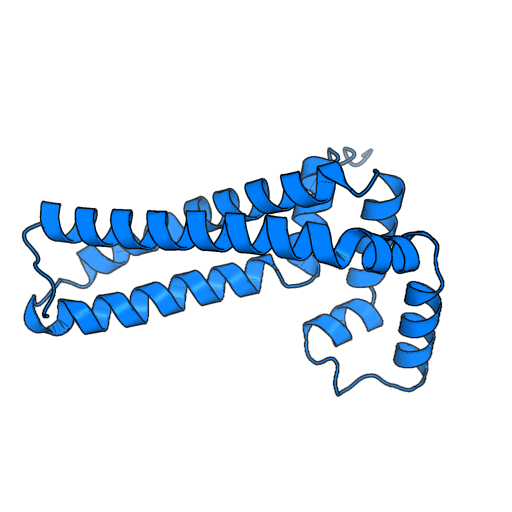19 101 THR A O 1
ATOM 807 N N . LYS A 1 102 ? 4.820 0.451 19.952 1.00 97.19 102 LYS A N 1
ATOM 808 C CA . LYS A 1 102 ? 4.953 1.653 20.795 1.00 97.19 102 LYS A CA 1
ATOM 809 C C . LYS A 1 102 ? 3.625 2.203 21.323 1.00 97.19 102 LYS A C 1
ATOM 811 O O . LYS A 1 102 ? 3.556 3.363 21.719 1.00 97.19 102 LYS A O 1
ATOM 816 N N . LEU A 1 103 ? 2.575 1.386 21.349 1.00 97.25 103 LEU A N 1
ATOM 817 C CA . LEU A 1 103 ? 1.274 1.802 21.874 1.00 97.25 103 LEU A CA 1
ATOM 818 C C . LEU A 1 103 ? 1.332 2.077 23.382 1.00 97.25 103 LEU A C 1
ATOM 820 O O . LEU A 1 103 ? 1.812 1.250 24.164 1.00 97.25 103 LEU A O 1
ATOM 824 N N . THR A 1 104 ? 0.774 3.210 23.810 1.00 98.06 104 THR A N 1
ATOM 825 C CA . THR A 1 104 ? 0.549 3.488 25.235 1.00 98.06 104 THR A CA 1
ATOM 826 C C . THR A 1 104 ? -0.546 2.584 25.810 1.00 98.06 104 THR A C 1
ATOM 828 O O . THR A 1 104 ? -1.244 1.863 25.092 1.00 98.06 104 THR A O 1
ATOM 831 N N . LYS A 1 105 ? -0.736 2.610 27.134 1.00 97.62 105 LYS A N 1
ATOM 832 C CA . LYS A 1 105 ? -1.828 1.862 27.779 1.00 97.62 105 LYS A CA 1
ATOM 833 C C . LYS A 1 105 ? -3.199 2.349 27.306 1.00 97.62 105 LYS A C 1
ATOM 835 O O . LYS A 1 105 ? -4.089 1.538 27.069 1.00 97.62 105 LYS A O 1
ATOM 840 N N . GLU A 1 106 ? -3.350 3.657 27.141 1.00 97.69 106 GLU A N 1
ATOM 841 C CA . GLU A 1 106 ? -4.573 4.303 26.670 1.00 97.69 106 GLU A CA 1
ATOM 842 C C . GLU A 1 106 ? -4.865 3.910 25.219 1.00 97.69 106 GLU A C 1
ATOM 844 O O . GLU A 1 106 ? -5.975 3.478 24.917 1.00 97.69 106 GLU A O 1
ATOM 849 N N . GLN A 1 107 ? -3.851 3.939 24.350 1.00 98.06 107 GLN A N 1
ATOM 850 C CA . GLN A 1 107 ? -3.991 3.515 22.955 1.00 98.06 107 GLN A CA 1
ATOM 851 C C . GLN A 1 107 ? -4.319 2.020 22.836 1.00 98.06 107 GLN A C 1
ATOM 853 O O . GLN A 1 107 ? -5.155 1.631 22.026 1.00 98.06 107 GLN A O 1
ATOM 858 N N . ASN A 1 108 ? -3.728 1.168 23.682 1.00 97.88 108 ASN A N 1
ATOM 859 C CA . ASN A 1 108 ? -4.093 -0.252 23.741 1.00 97.88 108 ASN A CA 1
ATOM 860 C C . ASN A 1 108 ? -5.562 -0.458 24.138 1.00 97.88 108 ASN A C 1
ATOM 862 O O . ASN A 1 108 ? -6.225 -1.343 23.599 1.00 97.88 108 ASN A O 1
ATOM 866 N N . LYS A 1 109 ? -6.094 0.364 25.051 1.00 97.81 109 LYS A N 1
ATOM 867 C CA . LYS A 1 109 ? -7.516 0.326 25.416 1.00 97.81 109 LYS A CA 1
ATOM 868 C C . LYS A 1 109 ? -8.408 0.774 24.256 1.00 97.81 109 LYS A C 1
ATOM 870 O O . LYS A 1 109 ? -9.425 0.140 24.000 1.00 97.81 109 LYS A O 1
ATOM 875 N N . GLU A 1 110 ? -8.037 1.834 23.544 1.00 97.88 110 GLU A N 1
ATOM 876 C CA . GLU A 1 110 ? -8.770 2.282 22.352 1.00 97.88 110 GLU A CA 1
ATOM 877 C C . GLU A 1 110 ? -8.767 1.227 21.238 1.00 97.88 110 GLU A C 1
ATOM 879 O O . GLU A 1 110 ? -9.810 0.967 20.642 1.00 97.88 110 GLU A O 1
ATOM 884 N N . LEU A 1 111 ? -7.628 0.568 21.005 1.00 97.56 111 LEU A N 1
ATOM 885 C CA . LEU A 1 111 ? -7.515 -0.547 20.065 1.00 97.56 111 LEU A CA 1
ATOM 886 C C . LEU A 1 111 ? -8.405 -1.730 20.472 1.00 97.56 111 LEU A C 1
ATOM 888 O O . LEU A 1 111 ? -9.103 -2.286 19.627 1.00 97.56 111 LEU A O 1
ATOM 892 N N . ALA A 1 112 ? -8.422 -2.097 21.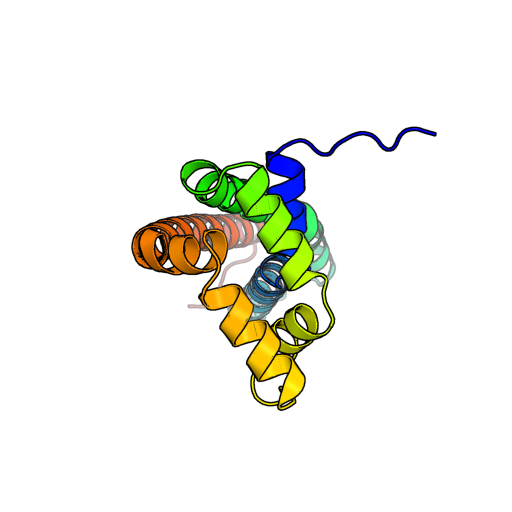757 1.00 97.50 112 ALA A N 1
ATOM 893 C CA . ALA 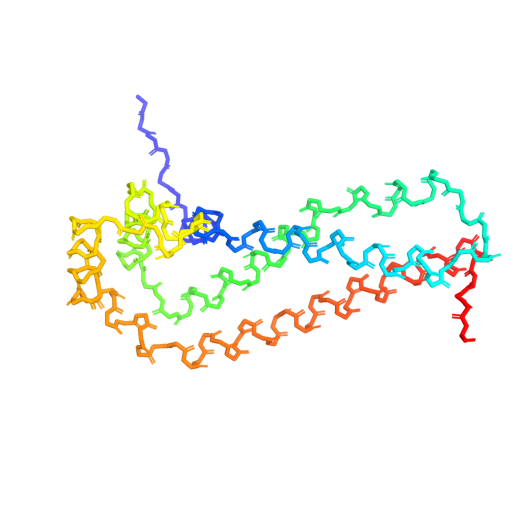A 1 112 ? -9.304 -3.148 22.263 1.00 97.50 112 ALA A CA 1
ATOM 894 C C . ALA A 1 112 ? -10.785 -2.801 22.037 1.00 97.50 112 ALA A C 1
ATOM 896 O O . ALA A 1 112 ? -11.521 -3.608 21.474 1.00 97.50 112 ALA A O 1
ATOM 897 N N . ASN A 1 113 ? -11.197 -1.572 22.364 1.00 97.62 113 ASN A N 1
ATOM 898 C CA . ASN A 1 113 ? -12.563 -1.102 22.117 1.00 97.62 113 ASN A CA 1
ATOM 899 C C . ASN A 1 113 ? -12.923 -1.139 20.622 1.00 97.62 113 ASN A C 1
ATOM 901 O O . ASN A 1 113 ? -14.041 -1.502 20.259 1.00 97.62 113 ASN A O 1
ATOM 905 N N . PHE A 1 114 ? -11.988 -0.766 19.740 1.00 97.81 114 PHE A N 1
ATOM 906 C CA . PHE A 1 114 ? -12.198 -0.868 18.297 1.00 97.81 114 PHE A CA 1
ATOM 907 C C . PHE A 1 114 ? -12.387 -2.325 17.866 1.00 97.81 114 PHE A C 1
ATOM 909 O O . PHE A 1 114 ? -13.332 -2.613 17.134 1.00 97.81 114 PHE A O 1
ATOM 916 N N . HIS A 1 115 ? -11.554 -3.252 18.347 1.00 96.25 115 HIS A N 1
ATOM 917 C CA . HIS A 1 115 ? -11.709 -4.678 18.055 1.00 96.25 115 HIS A CA 1
ATOM 918 C C . HIS A 1 115 ? -13.050 -5.240 18.543 1.00 96.25 115 HIS A C 1
ATOM 920 O O . HIS A 1 115 ? -13.619 -6.093 17.870 1.00 96.25 115 HIS A O 1
ATOM 926 N N . GLU A 1 116 ? -13.580 -4.759 19.668 1.00 97.00 116 GLU A N 1
ATOM 927 C CA . GLU A 1 116 ? -14.892 -5.156 20.202 1.00 97.00 116 GLU A CA 1
ATOM 928 C C . GLU A 1 116 ? -16.083 -4.532 19.452 1.00 97.00 116 GLU A C 1
ATOM 930 O O . GLU A 1 116 ? -17.219 -4.981 19.610 1.00 97.00 116 GLU A O 1
ATOM 935 N N . SER A 1 117 ? -15.853 -3.515 18.616 1.00 97.44 117 SER A N 1
ATOM 936 C CA . SER A 1 117 ? -16.910 -2.900 17.807 1.00 97.44 117 SER A CA 1
ATOM 937 C C . SER A 1 117 ? -17.426 -3.839 16.711 1.00 97.44 117 SER A C 1
ATOM 939 O O . SER A 1 117 ? -16.724 -4.747 16.269 1.00 97.44 117 SER A O 1
ATOM 941 N N . VAL A 1 118 ? -18.635 -3.572 16.202 1.00 97.69 118 VAL A N 1
ATOM 942 C CA . VAL A 1 118 ? -19.226 -4.326 15.078 1.00 97.69 118 VAL A CA 1
ATOM 943 C C . VAL A 1 118 ? -18.282 -4.351 13.870 1.00 97.69 118 VAL A C 1
ATOM 945 O O . VAL A 1 118 ? -17.994 -5.419 13.335 1.00 97.69 118 VAL A O 1
ATOM 948 N N . THR A 1 119 ? -17.736 -3.195 13.484 1.00 97.44 119 THR A N 1
ATOM 949 C CA . THR A 1 119 ? -16.786 -3.080 12.368 1.00 97.44 119 THR A CA 1
ATOM 950 C C . THR A 1 119 ? -15.474 -3.816 12.651 1.00 97.44 119 THR A C 1
ATOM 952 O O . THR A 1 119 ? -14.924 -4.464 11.760 1.00 97.44 119 THR A O 1
ATOM 955 N N . GLY A 1 120 ? -14.972 -3.751 13.889 1.00 96.69 120 GLY A N 1
ATOM 956 C CA . GLY A 1 120 ? -13.769 -4.469 14.313 1.00 96.69 120 GLY A CA 1
ATOM 957 C C . GLY A 1 120 ? -13.939 -5.984 14.230 1.00 96.69 120 GLY A C 1
ATOM 958 O O . GLY A 1 120 ? -13.109 -6.657 13.625 1.00 96.69 120 GLY A O 1
ATOM 959 N N . GLN A 1 121 ? -15.046 -6.520 14.745 1.00 97.88 121 GLN A N 1
ATOM 960 C CA . GLN A 1 121 ? -15.382 -7.943 14.634 1.00 97.88 121 GLN A CA 1
ATOM 961 C C . GLN A 1 121 ? -15.533 -8.371 13.173 1.00 97.88 121 GLN A C 1
ATOM 963 O O . GLN A 1 121 ? -14.944 -9.366 12.750 1.00 97.88 121 GLN A O 1
ATOM 968 N N . LYS A 1 122 ? -16.212 -7.559 12.360 1.00 97.75 122 LYS A N 1
ATOM 969 C CA . LYS A 1 122 ? -16.364 -7.811 10.927 1.00 97.75 122 LYS A CA 1
ATOM 970 C C . LYS A 1 122 ? -15.024 -7.888 10.191 1.00 97.75 122 LYS A C 1
ATOM 972 O O . LYS A 1 122 ? -14.859 -8.749 9.330 1.00 97.75 122 LYS A O 1
ATOM 977 N N . MET A 1 123 ? -14.046 -7.042 10.541 1.00 94.81 123 MET A N 1
ATOM 978 C CA . MET A 1 123 ? -12.680 -7.137 10.002 1.00 94.81 123 MET A CA 1
ATOM 979 C C . MET A 1 123 ? -12.053 -8.511 10.271 1.00 94.81 123 MET A C 1
ATOM 981 O O . MET A 1 123 ? -11.385 -9.041 9.385 1.00 94.81 123 MET A O 1
ATOM 985 N N . PHE A 1 124 ? -12.276 -9.104 11.450 1.00 94.56 124 PHE A N 1
ATOM 986 C CA . PHE A 1 124 ? -11.803 -10.457 11.761 1.00 94.56 124 PHE A CA 1
ATOM 987 C C . PHE A 1 124 ? -12.555 -11.531 10.969 1.00 94.56 124 PHE A C 1
ATOM 989 O O . PHE A 1 124 ? -11.920 -12.441 10.437 1.00 94.56 124 PHE A O 1
ATOM 996 N N . GLU A 1 125 ? -13.878 -11.412 10.847 1.00 96.69 125 GLU A N 1
ATOM 997 C CA . GLU A 1 125 ? -14.722 -12.376 10.128 1.00 96.69 125 GLU A CA 1
ATOM 998 C C . GLU A 1 125 ? -14.350 -12.490 8.646 1.00 96.69 125 GLU A C 1
ATOM 1000 O O . GLU A 1 125 ? -14.208 -13.592 8.114 1.00 96.69 125 GLU A O 1
ATOM 1005 N N . VAL A 1 126 ? -14.149 -11.355 7.968 1.00 96.81 126 VAL A N 1
ATOM 1006 C CA . VAL A 1 126 ? -13.848 -11.341 6.525 1.00 96.81 126 VAL A CA 1
ATOM 1007 C C . VAL A 1 126 ? -12.357 -11.469 6.220 1.00 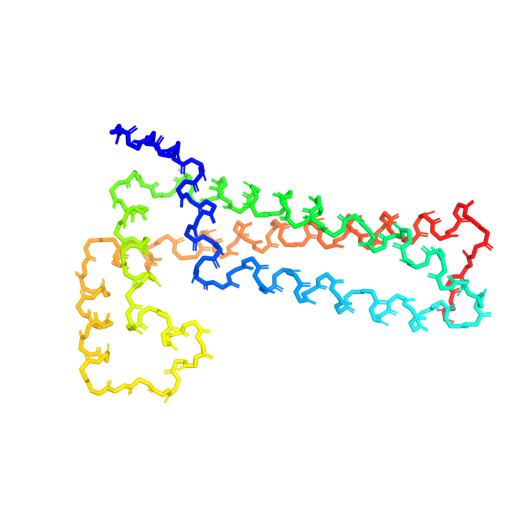96.81 126 VAL A C 1
ATOM 1009 O O . VAL A 1 126 ? -11.983 -11.569 5.050 1.00 96.81 126 VAL A O 1
ATOM 1012 N N . ARG A 1 127 ? -11.499 -11.493 7.250 1.00 94.62 127 ARG A N 1
ATOM 1013 C CA . ARG A 1 127 ? -10.036 -11.436 7.129 1.00 94.62 127 ARG A CA 1
ATOM 1014 C C . ARG A 1 127 ? -9.484 -12.445 6.132 1.00 94.62 127 ARG A C 1
ATOM 1016 O O . ARG A 1 127 ? -8.765 -12.056 5.224 1.00 94.62 127 ARG A O 1
ATOM 1023 N N . SER A 1 128 ? -9.846 -13.720 6.267 1.00 96.31 128 SER A N 1
ATOM 1024 C CA . SER A 1 128 ? -9.301 -14.780 5.408 1.00 96.31 128 SER A CA 1
ATOM 1025 C C . SER A 1 128 ? -9.672 -14.586 3.933 1.00 96.31 128 SER A C 1
ATOM 1027 O O . SER A 1 128 ? -8.831 -14.767 3.051 1.00 96.31 128 SER A O 1
ATOM 1029 N N . LYS A 1 129 ? -10.914 -14.168 3.650 1.00 95.94 129 LYS A N 1
ATOM 1030 C CA . LYS A 1 129 ? -11.345 -13.852 2.282 1.00 95.94 129 LYS A CA 1
ATOM 1031 C C . LYS A 1 129 ? -10.596 -12.632 1.752 1.00 95.94 129 LYS A C 1
ATOM 1033 O O . LYS A 1 129 ? -10.087 -12.667 0.637 1.00 95.94 129 LYS A O 1
ATOM 1038 N N . LEU A 1 130 ? -10.513 -11.577 2.556 1.00 96.19 130 LEU A N 1
ATOM 1039 C CA . LEU A 1 130 ? -9.861 -10.334 2.175 1.00 96.19 130 LEU A CA 1
ATOM 1040 C C . LEU A 1 130 ? -8.361 -10.532 1.920 1.00 96.19 130 LEU A C 1
ATOM 1042 O O . LEU A 1 130 ? -7.856 -10.047 0.918 1.00 96.19 130 LEU A O 1
ATOM 1046 N N . GLU A 1 131 ? -7.661 -11.295 2.762 1.00 96.19 131 GLU A N 1
ATOM 1047 C CA . GLU A 1 131 ? -6.252 -11.661 2.564 1.00 96.19 131 GLU A CA 1
ATOM 1048 C C . GLU A 1 131 ? -6.048 -12.413 1.244 1.00 96.19 131 GLU A C 1
ATOM 1050 O O . GLU A 1 131 ? -5.096 -12.128 0.518 1.00 96.19 131 GLU A O 1
ATOM 1055 N N . LYS A 1 132 ? -6.964 -13.323 0.889 1.00 97.69 132 LYS A N 1
ATOM 1056 C CA . LYS A 1 132 ? -6.926 -14.032 -0.395 1.00 97.69 132 LYS A CA 1
ATOM 1057 C C . LYS A 1 132 ? -7.128 -13.086 -1.583 1.00 97.69 132 LYS A C 1
ATOM 1059 O O . LYS A 1 132 ? -6.364 -13.157 -2.544 1.00 97.69 132 LYS A O 1
ATOM 1064 N N . ASP A 1 133 ? -8.130 -12.212 -1.512 1.00 97.25 133 ASP A N 1
ATOM 1065 C CA . ASP A 1 133 ? -8.426 -11.243 -2.573 1.00 97.25 133 ASP A CA 1
ATOM 1066 C C . ASP A 1 133 ? -7.250 -10.264 -2.755 1.00 97.25 133 ASP A C 1
ATOM 1068 O O . ASP A 1 133 ? -6.813 -10.014 -3.880 1.00 97.25 133 ASP A O 1
ATOM 1072 N N . ILE A 1 134 ? -6.683 -9.767 -1.648 1.00 97.25 134 ILE A N 1
ATOM 1073 C CA . ILE A 1 134 ? -5.494 -8.907 -1.649 1.00 97.25 134 ILE A CA 1
ATOM 1074 C C . ILE A 1 134 ? -4.314 -9.644 -2.277 1.00 97.25 134 ILE A C 1
ATOM 1076 O O . ILE A 1 134 ? -3.715 -9.102 -3.198 1.00 97.25 134 ILE A O 1
ATOM 1080 N N . ALA A 1 135 ? -4.005 -10.871 -1.846 1.00 98.00 135 ALA A N 1
ATOM 1081 C CA . ALA A 1 135 ? -2.877 -11.635 -2.377 1.00 98.00 135 ALA A CA 1
ATOM 1082 C C . ALA A 1 135 ? -2.982 -11.839 -3.897 1.00 98.00 135 ALA A C 1
ATOM 1084 O O . ALA A 1 135 ? -2.008 -11.620 -4.617 1.00 98.00 135 ALA A O 1
ATOM 1085 N N . GLN A 1 136 ? -4.173 -12.181 -4.397 1.00 98.31 136 GLN A N 1
ATOM 1086 C CA . GLN A 1 136 ? -4.416 -12.331 -5.832 1.00 98.31 136 GLN A CA 1
ATOM 1087 C C . GLN A 1 136 ? -4.225 -11.007 -6.591 1.00 98.31 136 GLN A C 1
ATOM 1089 O O . GLN A 1 136 ? -3.623 -10.992 -7.668 1.00 98.31 136 GLN A O 1
ATOM 1094 N N . ILE A 1 137 ? -4.717 -9.892 -6.041 1.00 98.31 137 ILE A N 1
ATOM 1095 C CA . ILE A 1 137 ? -4.532 -8.554 -6.619 1.00 98.31 137 ILE A CA 1
ATOM 1096 C C . ILE A 1 137 ? -3.048 -8.172 -6.631 1.00 98.31 137 ILE A C 1
ATOM 1098 O O . ILE A 1 137 ? -2.556 -7.701 -7.657 1.00 98.31 137 ILE A O 1
ATOM 1102 N N . SER A 1 138 ? -2.328 -8.400 -5.529 1.00 98.12 138 SER A N 1
ATOM 1103 C CA . SER A 1 138 ? -0.895 -8.114 -5.409 1.00 98.12 138 SER A CA 1
ATOM 1104 C C . SER A 1 138 ? -0.075 -8.917 -6.414 1.00 98.12 138 SER A C 1
ATOM 1106 O O . SER A 1 138 ? 0.794 -8.357 -7.081 1.00 98.12 138 SER A O 1
ATOM 1108 N N . GLU A 1 139 ? -0.350 -10.217 -6.549 1.00 98.19 139 GLU A N 1
ATOM 1109 C CA . GLU A 1 139 ? 0.331 -11.093 -7.505 1.00 98.19 139 GLU A CA 1
ATOM 1110 C C . GLU A 1 139 ? 0.075 -10.641 -8.945 1.00 98.19 139 GLU A C 1
ATOM 1112 O O . GLU A 1 139 ? 1.007 -10.512 -9.738 1.00 98.19 139 GLU A O 1
ATOM 1117 N N . TYR A 1 140 ? -1.186 -10.353 -9.281 1.00 98.12 140 TYR A N 1
ATOM 1118 C CA . TYR A 1 140 ? -1.549 -9.855 -10.602 1.00 98.12 140 TYR A CA 1
ATOM 1119 C C . TYR A 1 140 ? -0.824 -8.545 -10.930 1.00 98.12 140 TYR A C 1
ATOM 1121 O O . TYR A 1 140 ? -0.167 -8.442 -11.964 1.00 98.12 140 TYR A O 1
ATOM 1129 N N . TRP A 1 141 ? -0.908 -7.565 -10.029 1.00 98.25 141 TRP A N 1
ATOM 1130 C CA . TRP A 1 141 ? -0.314 -6.248 -10.225 1.00 98.25 141 TRP A CA 1
ATOM 1131 C C . TRP A 1 141 ? 1.213 -6.307 -10.333 1.00 98.25 141 TRP A C 1
ATOM 1133 O O . TRP A 1 141 ? 1.778 -5.730 -11.259 1.00 98.25 141 TRP A O 1
ATOM 1143 N N . SER A 1 142 ? 1.880 -7.022 -9.422 1.00 97.38 142 SER A N 1
ATOM 1144 C CA . SER A 1 142 ? 3.346 -7.119 -9.404 1.00 97.38 142 SER A CA 1
ATOM 1145 C C . SER A 1 142 ? 3.892 -7.824 -10.644 1.00 97.38 142 SER A C 1
ATOM 1147 O O . SER A 1 142 ? 4.857 -7.348 -11.242 1.00 97.38 142 SER A O 1
ATOM 1149 N N . ARG A 1 143 ? 3.249 -8.912 -11.085 1.00 97.75 143 ARG A N 1
ATOM 1150 C CA . ARG A 1 143 ? 3.627 -9.624 -12.311 1.00 97.75 143 ARG A CA 1
ATOM 1151 C C . ARG A 1 143 ? 3.477 -8.740 -13.546 1.00 97.75 143 ARG A C 1
ATOM 1153 O O . ARG A 1 143 ? 4.394 -8.688 -14.367 1.00 97.75 143 ARG A O 1
ATOM 1160 N N . ASP A 1 144 ? 2.343 -8.060 -13.686 1.00 97.19 144 ASP A N 1
ATOM 1161 C CA . ASP A 1 144 ? 2.073 -7.201 -14.840 1.00 97.19 144 ASP A CA 1
ATOM 1162 C C . ASP A 1 144 ? 3.017 -5.989 -14.864 1.00 97.19 144 ASP A C 1
ATOM 1164 O O . ASP A 1 144 ? 3.545 -5.640 -15.921 1.00 97.19 144 ASP A O 1
ATOM 1168 N N . LEU A 1 145 ? 3.293 -5.389 -13.702 1.00 97.06 145 LEU A N 1
ATOM 1169 C CA . LEU A 1 145 ? 4.239 -4.283 -13.564 1.00 97.06 145 LEU A CA 1
ATOM 1170 C C . LEU A 1 145 ? 5.672 -4.707 -13.925 1.00 97.06 145 LEU A C 1
ATOM 1172 O O . LEU A 1 145 ? 6.338 -4.018 -14.705 1.00 97.06 145 LEU A O 1
ATOM 1176 N N . TYR A 1 146 ? 6.131 -5.850 -13.406 1.00 97.12 146 TYR A N 1
ATOM 1177 C CA . TYR A 1 146 ? 7.444 -6.405 -13.730 1.00 97.12 146 TYR A CA 1
ATOM 1178 C C . TYR A 1 146 ? 7.559 -6.669 -15.233 1.00 97.12 146 TYR A C 1
ATOM 1180 O O . TYR A 1 146 ? 8.460 -6.148 -15.893 1.00 97.12 146 TYR A O 1
ATOM 1188 N N . LYS A 1 147 ? 6.593 -7.407 -15.798 1.00 96.69 147 LYS A N 1
ATOM 1189 C CA . LYS A 1 147 ? 6.565 -7.735 -17.225 1.00 96.69 147 LYS A CA 1
ATOM 1190 C C . LYS A 1 147 ? 6.549 -6.479 -18.093 1.00 96.69 147 LYS A C 1
ATOM 1192 O O . LYS A 1 147 ? 7.354 -6.374 -19.011 1.00 96.69 147 LYS A O 1
ATOM 1197 N N . GLY A 1 148 ? 5.678 -5.518 -17.793 1.00 96.50 148 GLY A N 1
ATOM 1198 C CA . GLY A 1 148 ? 5.573 -4.277 -18.557 1.00 96.50 148 GLY A CA 1
ATOM 1199 C C . GLY A 1 148 ? 6.858 -3.446 -18.527 1.00 96.50 148 GLY A C 1
ATOM 1200 O O . GLY A 1 148 ? 7.204 -2.806 -19.521 1.00 96.50 148 GLY A O 1
ATOM 1201 N N . THR A 1 149 ? 7.594 -3.482 -17.414 1.00 96.88 149 THR A N 1
ATOM 1202 C CA . THR A 1 149 ? 8.878 -2.782 -17.285 1.00 96.88 149 THR A CA 1
ATOM 1203 C C . THR A 1 149 ? 9.979 -3.490 -18.079 1.00 96.88 149 THR A C 1
ATOM 1205 O O . THR A 1 149 ? 10.686 -2.835 -18.845 1.00 96.88 149 THR A O 1
ATOM 1208 N N . VAL A 1 150 ? 10.079 -4.821 -17.974 1.00 96.81 150 VAL A N 1
ATOM 1209 C CA . VAL A 1 150 ? 11.026 -5.640 -18.754 1.00 96.81 150 VAL A CA 1
ATOM 1210 C C . VAL A 1 150 ? 10.767 -5.519 -20.255 1.00 96.81 150 VAL A C 1
ATOM 1212 O O . VAL A 1 150 ? 11.695 -5.245 -21.012 1.00 96.81 150 VAL A O 1
ATOM 1215 N N . ASP A 1 151 ? 9.513 -5.645 -20.691 1.00 96.56 151 ASP A N 1
ATOM 1216 C CA . ASP A 1 151 ? 9.132 -5.488 -22.098 1.00 96.56 151 ASP A CA 1
ATOM 1217 C C . ASP A 1 151 ? 9.491 -4.076 -22.604 1.00 96.56 151 ASP A C 1
ATOM 1219 O O . ASP A 1 151 ? 9.974 -3.916 -23.725 1.00 96.56 151 ASP A O 1
ATOM 1223 N N . GLY A 1 152 ? 9.330 -3.047 -21.760 1.00 96.44 152 GLY A N 1
ATOM 1224 C CA . GLY A 1 152 ? 9.734 -1.673 -22.065 1.00 96.44 152 GLY A CA 1
ATOM 1225 C C . GLY A 1 152 ? 11.245 -1.497 -22.248 1.00 96.44 152 GLY A C 1
ATOM 1226 O O . GLY A 1 152 ? 11.669 -0.751 -23.132 1.00 96.44 152 GLY A O 1
ATOM 1227 N N . LEU A 1 153 ? 12.060 -2.195 -21.454 1.00 96.81 153 LEU A N 1
ATOM 1228 C CA . LEU A 1 153 ? 13.519 -2.216 -21.600 1.00 96.81 153 LEU A CA 1
ATOM 1229 C C . LEU A 1 153 ? 13.942 -2.965 -22.871 1.00 96.81 153 LEU A C 1
ATOM 1231 O O . LEU A 1 153 ? 14.740 -2.443 -23.652 1.00 96.81 153 LEU A O 1
ATOM 1235 N N . ILE A 1 154 ? 13.346 -4.133 -23.129 1.00 95.69 154 ILE A N 1
ATOM 1236 C CA . ILE A 1 154 ? 13.600 -4.945 -24.328 1.00 95.69 154 ILE A CA 1
ATOM 1237 C C . ILE A 1 154 ? 13.246 -4.177 -25.601 1.00 95.69 154 ILE A C 1
ATOM 1239 O O . ILE A 1 154 ? 14.041 -4.148 -26.541 1.00 95.69 154 ILE A O 1
ATOM 1243 N N . ALA A 1 155 ? 12.098 -3.495 -25.628 1.00 96.44 155 ALA A N 1
ATOM 1244 C CA . ALA A 1 155 ? 11.679 -2.676 -26.765 1.00 96.44 155 ALA A CA 1
ATOM 1245 C C . ALA A 1 155 ? 12.651 -1.519 -27.064 1.00 96.44 155 ALA A C 1
ATOM 1247 O O . ALA A 1 155 ? 12.738 -1.065 -28.203 1.00 96.44 155 ALA A O 1
ATOM 1248 N N . LYS A 1 156 ? 13.400 -1.057 -26.055 1.00 96.31 156 LYS A N 1
ATOM 1249 C CA . LYS A 1 156 ? 14.454 -0.039 -26.191 1.00 96.31 156 LYS A CA 1
ATOM 1250 C C . LYS A 1 156 ? 15.842 -0.637 -26.475 1.00 96.31 156 LYS A C 1
ATOM 1252 O O . LYS A 1 156 ? 16.808 0.114 -26.568 1.00 96.31 156 LYS A O 1
ATOM 1257 N N . GLY A 1 157 ? 15.945 -1.957 -26.649 1.00 96.00 157 GLY A N 1
ATOM 1258 C CA . GLY A 1 157 ? 17.174 -2.660 -27.027 1.00 96.00 157 GLY A CA 1
ATOM 1259 C C . GLY A 1 157 ? 18.012 -3.186 -25.859 1.00 96.00 157 GLY A C 1
ATOM 1260 O O . GLY A 1 157 ? 19.110 -3.686 -26.092 1.00 96.00 157 GLY A O 1
ATOM 1261 N N . TYR A 1 158 ? 17.520 -3.106 -24.621 1.00 96.38 158 TYR A N 1
ATOM 1262 C CA . TYR A 1 158 ? 18.234 -3.600 -23.441 1.00 96.38 158 TYR A CA 1
ATOM 1263 C C . TYR A 1 158 ? 17.833 -5.041 -23.120 1.00 96.38 158 TYR A C 1
ATOM 1265 O O . TYR A 1 158 ? 16.664 -5.401 -23.219 1.00 96.38 158 TYR A O 1
ATOM 1273 N N . GLN A 1 159 ? 18.791 -5.868 -22.706 1.00 90.75 159 GLN A N 1
ATOM 1274 C CA . GLN A 1 159 ? 18.550 -7.264 -22.331 1.00 90.75 159 GLN A CA 1
ATOM 1275 C C . GLN A 1 159 ? 18.979 -7.501 -20.879 1.00 90.75 159 GLN A C 1
ATOM 1277 O O . GLN A 1 159 ? 19.999 -6.945 -20.463 1.00 90.75 159 GLN A O 1
ATOM 1282 N N . PRO A 1 160 ? 18.221 -8.296 -20.106 1.00 85.50 160 PRO A N 1
ATOM 1283 C CA . PRO A 1 160 ? 18.603 -8.643 -18.746 1.00 85.50 160 PRO A CA 1
ATOM 1284 C C . PRO A 1 160 ? 19.814 -9.580 -18.741 1.00 85.50 160 PRO A C 1
ATOM 1286 O O . PRO A 1 160 ? 20.064 -10.316 -19.698 1.00 85.50 160 PRO A O 1
ATOM 1289 N N . VAL A 1 161 ? 20.538 -9.578 -17.628 1.00 76.19 161 VAL A N 1
ATOM 1290 C CA . VAL A 1 161 ? 21.572 -10.571 -17.335 1.00 76.19 161 VAL A CA 1
ATOM 1291 C C . VAL A 1 161 ? 20.908 -11.743 -16.612 1.00 76.19 161 VAL A C 1
ATOM 1293 O O . VAL A 1 161 ? 20.215 -11.526 -15.616 1.00 76.19 161 VAL A O 1
ATOM 1296 N N . TYR A 1 162 ? 21.103 -12.961 -17.119 1.00 65.25 162 TYR A N 1
ATOM 1297 C CA . TYR A 1 162 ? 20.625 -14.206 -16.506 1.00 65.25 162 TYR A CA 1
ATOM 1298 C C . TYR A 1 162 ? 21.758 -14.942 -15.795 1.00 65.25 162 TYR A C 1
ATOM 1300 O O . TYR A 1 162 ? 22.869 -14.997 -16.372 1.00 65.25 162 TYR A O 1
#

Radius of gyration: 19.41 Å; chains: 1; bounding box: 47×40×55 Å

Foldseek 3Di:
DPPDDDDLLRLLLLLCVLLCVLVVVLVVLVVLLVVVCVQQVVLCDDPVLSVVLCVCSVVLSVVLSSQLSVLVVVQADSVLSVLSNVQCVDPLNNCCSVPVVPDDPVSVVVVVVSCVDPSNVSCVVCVVVSVVSSVVSCVVSSVVSSVVSQVSCVVVPTDTDD